Protein AF-A0A924HTX4-F1 (afdb_monomer_lite)

Radius of gyration: 17.82 Å; chains: 1; bounding box: 42×19×51 Å

Structure (mmCIF, N/CA/C/O backbone):
data_AF-A0A924HTX4-F1
#
_entry.id   AF-A0A924HTX4-F1
#
loop_
_atom_site.group_PDB
_atom_site.id
_atom_site.type_symbol
_atom_site.label_atom_id
_atom_site.label_alt_id
_atom_site.label_comp_id
_atom_site.label_asym_id
_atom_site.label_entity_id
_atom_site.label_seq_id
_atom_site.pdbx_PDB_ins_code
_atom_site.Cartn_x
_atom_site.Cartn_y
_atom_site.Cartn_z
_atom_site.occupancy
_atom_site.B_iso_or_equiv
_atom_site.auth_seq_id
_atom_site.auth_comp_id
_atom_site.auth_asym_id
_atom_site.auth_atom_id
_atom_site.pdbx_PDB_model_num
ATOM 1 N N . MET A 1 1 ? 0.053 0.696 -3.181 1.00 53.72 1 MET A N 1
ATOM 2 C CA . MET A 1 1 ? -1.125 0.937 -4.060 1.00 53.72 1 MET A CA 1
ATOM 3 C C . MET A 1 1 ? -1.277 2.381 -4.562 1.00 53.72 1 MET A C 1
ATOM 5 O O . MET A 1 1 ? -2.147 2.633 -5.381 1.00 53.72 1 MET A O 1
ATOM 9 N N . ALA A 1 2 ? -0.378 3.309 -4.217 1.00 51.16 2 ALA A N 1
ATOM 10 C CA . ALA A 1 2 ? -0.295 4.620 -4.877 1.00 51.16 2 ALA A CA 1
ATOM 11 C C . ALA A 1 2 ? 0.304 4.566 -6.305 1.00 51.16 2 ALA A C 1
ATOM 13 O O . ALA A 1 2 ? 0.223 5.532 -7.058 1.00 51.16 2 ALA A O 1
ATOM 14 N N . GLY A 1 3 ? 0.875 3.422 -6.704 1.00 55.00 3 GLY A N 1
ATOM 15 C CA . GLY A 1 3 ? 1.474 3.216 -8.027 1.00 55.00 3 GLY A CA 1
ATOM 16 C C . GLY A 1 3 ? 0.482 3.214 -9.191 1.00 55.00 3 GLY A C 1
ATOM 17 O O . GLY A 1 3 ? 0.916 3.263 -10.331 1.00 55.00 3 GLY A O 1
ATOM 18 N N . VAL A 1 4 ? -0.830 3.192 -8.930 1.00 62.41 4 VAL A N 1
ATOM 19 C CA . VAL A 1 4 ? -1.852 3.145 -9.985 1.00 62.41 4 VAL A CA 1
ATOM 20 C C . VAL A 1 4 ? -1.873 4.437 -10.805 1.00 62.41 4 VAL A C 1
ATOM 22 O O . VAL A 1 4 ? -1.904 4.368 -12.025 1.00 62.41 4 VAL A O 1
ATOM 25 N N . VAL A 1 5 ? -1.758 5.606 -10.161 1.00 59.56 5 VAL A N 1
ATOM 26 C CA . VAL A 1 5 ? -1.664 6.906 -10.860 1.00 59.56 5 VAL A CA 1
ATOM 27 C C . VAL A 1 5 ? -0.390 6.976 -11.698 1.00 59.56 5 VAL A C 1
ATOM 29 O O . VAL A 1 5 ? -0.417 7.407 -12.844 1.00 59.56 5 VAL A O 1
ATOM 32 N N . VAL A 1 6 ? 0.719 6.479 -11.154 1.00 64.94 6 VAL A N 1
ATOM 33 C CA . VAL A 1 6 ? 2.001 6.399 -11.865 1.00 64.94 6 VAL A CA 1
ATOM 34 C C . VAL A 1 6 ? 1.895 5.446 -13.058 1.00 64.94 6 VAL A C 1
ATOM 36 O O . VAL A 1 6 ? 2.426 5.735 -14.123 1.00 64.94 6 VAL A O 1
ATOM 39 N N . LEU A 1 7 ? 1.128 4.362 -12.930 1.00 66.94 7 LEU A N 1
ATOM 40 C CA . LEU A 1 7 ? 0.859 3.433 -14.021 1.00 66.94 7 LEU A CA 1
ATOM 41 C C . LEU A 1 7 ? 0.218 4.140 -15.223 1.00 66.94 7 LEU A C 1
ATOM 43 O O . LEU A 1 7 ? 0.622 3.867 -16.342 1.00 66.94 7 LEU A O 1
ATOM 47 N N . PHE A 1 8 ? -0.709 5.088 -15.018 1.00 69.75 8 PHE A N 1
ATOM 48 C CA . PHE A 1 8 ? -1.331 5.841 -16.120 1.00 69.75 8 PHE A CA 1
ATOM 49 C C . PHE A 1 8 ? -0.325 6.699 -16.899 1.00 69.75 8 PHE A C 1
ATOM 51 O O . PHE A 1 8 ? -0.406 6.758 -18.125 1.00 69.75 8 PHE A O 1
ATOM 58 N N . PHE A 1 9 ? 0.632 7.332 -16.211 1.00 73.50 9 PHE A N 1
ATOM 59 C CA . PHE A 1 9 ? 1.657 8.171 -16.847 1.00 73.50 9 PHE A CA 1
ATOM 60 C C . PHE A 1 9 ? 2.742 7.355 -17.559 1.00 73.50 9 PHE A C 1
ATOM 62 O O . PHE A 1 9 ? 3.255 7.782 -18.590 1.00 73.50 9 PHE A O 1
ATOM 69 N N . PHE A 1 10 ? 3.091 6.181 -17.028 1.00 75.06 10 PHE A N 1
ATOM 70 C CA . PHE A 1 10 ? 4.169 5.341 -17.560 1.00 75.06 10 PHE A CA 1
ATOM 71 C C . PHE A 1 10 ? 3.671 4.163 -18.413 1.00 75.06 10 PHE A C 1
ATOM 73 O O . PHE A 1 10 ? 4.495 3.446 -18.980 1.00 75.06 10 PHE A O 1
ATOM 80 N N . LEU A 1 11 ? 2.352 3.989 -18.567 1.00 76.38 11 LEU A N 1
ATOM 81 C CA . LEU A 1 11 ? 1.741 2.926 -19.371 1.00 76.38 11 LEU A CA 1
ATOM 82 C C . LEU A 1 11 ? 2.282 2.860 -20.810 1.00 76.38 11 LEU A C 1
ATOM 84 O O . LEU A 1 11 ? 2.611 1.761 -21.254 1.00 76.38 11 LEU A O 1
ATOM 88 N N . PRO A 1 12 ? 2.428 3.990 -21.537 1.00 76.88 12 PRO A N 1
ATOM 89 C CA . PRO A 1 12 ? 2.963 3.960 -22.898 1.00 76.88 12 PRO A CA 1
ATOM 90 C C . PRO A 1 12 ? 4.400 3.426 -22.940 1.00 76.88 12 PRO A C 1
ATOM 92 O O . PRO A 1 12 ? 4.736 2.603 -23.787 1.00 76.88 12 PRO A O 1
ATOM 95 N N . ASN A 1 13 ? 5.225 3.833 -21.970 1.00 77.44 13 ASN A N 1
ATOM 96 C CA . ASN A 1 13 ? 6.612 3.382 -21.851 1.00 77.44 13 ASN A CA 1
ATOM 97 C C . ASN A 1 13 ? 6.693 1.897 -21.466 1.00 77.44 13 ASN A C 1
ATOM 99 O O . ASN A 1 13 ? 7.545 1.183 -21.981 1.00 77.44 13 ASN A O 1
ATOM 103 N N . MET A 1 14 ? 5.782 1.413 -20.614 1.00 75.81 14 MET A N 1
ATOM 104 C CA . MET A 1 14 ? 5.644 -0.013 -20.295 1.00 75.81 14 MET A CA 1
ATOM 105 C C . MET A 1 14 ? 5.276 -0.845 -21.524 1.00 75.81 14 MET A C 1
ATOM 107 O O . MET A 1 14 ? 5.906 -1.870 -21.766 1.00 75.81 14 MET A O 1
ATOM 111 N N . MET A 1 15 ? 4.289 -0.406 -22.306 1.00 76.31 15 MET A N 1
ATOM 112 C CA . MET A 1 15 ? 3.839 -1.117 -23.507 1.00 76.31 15 MET A CA 1
ATOM 113 C C . MET A 1 15 ? 4.945 -1.208 -24.558 1.00 76.31 15 MET A C 1
ATOM 115 O O . MET A 1 15 ? 5.180 -2.285 -25.102 1.00 76.31 15 MET A O 1
ATOM 119 N N . ALA A 1 16 ? 5.679 -0.114 -24.776 1.00 77.62 16 ALA A N 1
ATOM 120 C CA . ALA A 1 16 ? 6.837 -0.102 -25.665 1.00 77.62 16 ALA A CA 1
ATOM 121 C C . ALA A 1 16 ? 7.940 -1.067 -25.191 1.00 77.62 16 ALA A C 1
ATOM 123 O O . ALA A 1 16 ? 8.527 -1.786 -25.998 1.00 77.62 16 ALA A O 1
ATOM 124 N N . HIS A 1 17 ? 8.192 -1.140 -23.879 1.00 74.88 17 HIS A N 1
ATOM 125 C CA . HIS A 1 17 ? 9.166 -2.075 -23.309 1.00 74.88 17 HIS A CA 1
ATOM 126 C C . HIS A 1 17 ? 8.712 -3.541 -23.413 1.00 74.88 17 HIS A C 1
ATOM 128 O O . HIS A 1 17 ? 9.524 -4.414 -23.704 1.00 74.88 17 HIS A O 1
ATOM 134 N N . MET A 1 18 ? 7.418 -3.819 -23.226 1.00 74.06 18 MET A N 1
ATOM 135 C CA . MET A 1 18 ? 6.846 -5.162 -23.386 1.00 74.06 18 MET A CA 1
ATOM 136 C C . MET A 1 18 ? 6.882 -5.629 -24.848 1.00 74.06 18 MET A C 1
ATOM 138 O O . MET A 1 18 ? 7.227 -6.780 -25.108 1.00 74.06 18 MET A O 1
ATOM 142 N N . GLN A 1 19 ? 6.603 -4.734 -25.802 1.00 75.06 19 GLN A N 1
ATOM 143 C CA . GLN A 1 19 ? 6.768 -4.998 -27.237 1.00 75.06 19 GLN A CA 1
ATOM 144 C C . GLN A 1 19 ? 8.224 -5.294 -27.598 1.00 75.06 19 GLN A C 1
ATOM 146 O O . GLN A 1 19 ? 8.497 -6.264 -28.301 1.00 75.06 19 GLN A O 1
ATOM 151 N N . ALA A 1 20 ? 9.168 -4.509 -27.071 1.00 75.81 20 ALA A N 1
ATOM 152 C CA . ALA A 1 20 ? 10.597 -4.719 -27.300 1.00 75.81 20 ALA A CA 1
ATOM 153 C C . ALA A 1 20 ? 11.112 -6.058 -26.736 1.00 75.81 20 ALA A C 1
ATOM 155 O O . ALA A 1 20 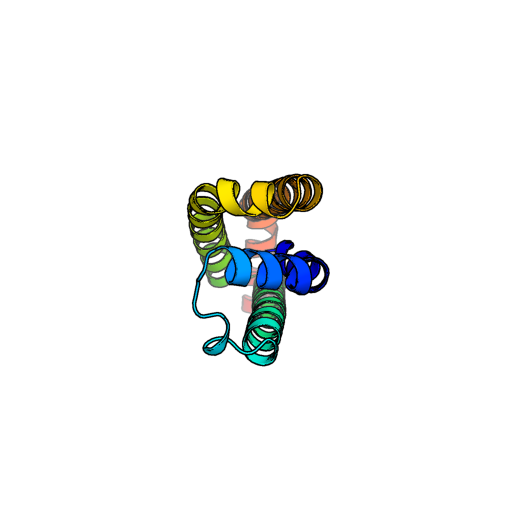? 12.075 -6.614 -27.256 1.00 75.81 20 ALA A O 1
ATOM 156 N N . GLN A 1 21 ? 10.461 -6.598 -25.702 1.00 73.62 21 GLN A N 1
ATOM 157 C CA . GLN A 1 21 ? 10.778 -7.903 -25.111 1.00 73.62 21 GLN A CA 1
ATOM 158 C C . GLN A 1 21 ? 10.087 -9.083 -25.818 1.00 73.62 21 GLN A C 1
ATOM 160 O O . GLN A 1 21 ? 10.204 -10.219 -25.362 1.00 73.62 21 GLN A O 1
ATOM 165 N N . GLY A 1 22 ? 9.368 -8.839 -26.921 1.00 68.81 22 GLY A N 1
ATOM 166 C CA . GLY A 1 22 ? 8.670 -9.882 -27.679 1.00 68.81 22 GLY A CA 1
ATOM 167 C C . GLY A 1 22 ? 7.490 -10.505 -26.927 1.00 68.81 22 GLY A C 1
ATOM 168 O O . GLY A 1 22 ? 7.018 -11.576 -27.303 1.00 68.81 22 GLY A O 1
ATOM 169 N N . LEU A 1 23 ? 7.012 -9.861 -25.856 1.00 69.50 23 LEU A N 1
ATOM 170 C CA . LEU A 1 23 ? 5.825 -10.306 -25.136 1.00 69.50 23 LEU A CA 1
ATOM 171 C C . LEU A 1 23 ? 4.577 -9.991 -25.977 1.00 69.50 23 LEU A C 1
ATOM 173 O O . LEU A 1 23 ? 4.508 -8.915 -26.583 1.00 69.50 23 LEU A O 1
ATOM 177 N N . PRO A 1 24 ? 3.570 -10.886 -26.003 1.00 62.66 24 PRO A N 1
ATOM 178 C CA . PRO A 1 24 ? 2.340 -10.675 -26.758 1.00 62.66 24 PRO A CA 1
ATOM 179 C C . PRO A 1 24 ? 1.529 -9.528 -26.142 1.00 62.66 24 PRO A C 1
ATOM 181 O O . PRO A 1 24 ? 0.661 -9.721 -25.294 1.00 62.66 24 PRO A O 1
ATOM 184 N N . THR A 1 25 ? 1.819 -8.304 -26.573 1.00 61.94 25 THR A N 1
ATOM 185 C CA . THR A 1 25 ? 1.083 -7.086 -26.191 1.00 61.94 25 THR A CA 1
ATOM 186 C C . THR A 1 25 ? -0.254 -6.958 -26.917 1.00 61.94 25 THR A C 1
ATOM 188 O O . THR A 1 25 ? -1.116 -6.196 -26.494 1.00 61.94 25 THR A O 1
ATOM 191 N N . GLU A 1 26 ? -0.466 -7.764 -27.958 1.00 56.69 26 GLU A N 1
ATOM 192 C CA . GLU A 1 26 ? -1.719 -7.855 -28.713 1.00 56.69 26 GLU A CA 1
ATOM 193 C C . GLU A 1 26 ? -2.872 -8.438 -27.874 1.00 56.69 26 GLU A C 1
ATOM 195 O O . GLU A 1 26 ? -4.034 -8.123 -28.119 1.00 56.69 26 GLU A O 1
ATOM 200 N N . ALA A 1 27 ? -2.566 -9.242 -26.845 1.00 55.81 27 ALA A N 1
ATOM 201 C CA . ALA A 1 27 ? -3.573 -9.891 -26.001 1.00 55.81 27 ALA A CA 1
ATOM 202 C C . ALA A 1 27 ? -4.112 -8.995 -24.869 1.00 55.81 27 ALA A C 1
ATOM 204 O O . ALA A 1 27 ? -5.199 -9.248 -24.348 1.00 55.81 27 ALA A O 1
ATOM 205 N N . ILE A 1 28 ? -3.381 -7.945 -24.481 1.00 64.75 28 ILE A N 1
ATOM 206 C CA . ILE A 1 28 ? -3.797 -7.013 -23.428 1.00 64.75 28 ILE A CA 1
ATOM 207 C C . ILE A 1 28 ? -3.969 -5.641 -24.068 1.00 64.75 28 ILE A C 1
ATOM 209 O O . ILE A 1 28 ? -3.040 -4.840 -24.139 1.00 64.75 28 ILE A O 1
ATOM 213 N N . SER A 1 29 ? -5.181 -5.365 -24.552 1.00 68.69 2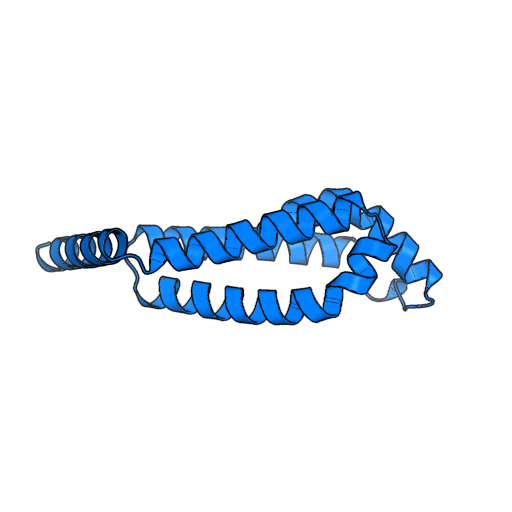9 SER A N 1
ATOM 214 C CA . SER A 1 29 ? -5.492 -4.048 -25.102 1.00 68.69 29 SER A CA 1
ATOM 215 C C . SER A 1 29 ? -5.250 -2.968 -24.041 1.00 68.69 29 SER A C 1
ATOM 217 O O . SER A 1 29 ? -5.514 -3.173 -22.852 1.00 68.69 29 SER A O 1
ATOM 219 N N . GLY A 1 30 ? -4.779 -1.787 -24.455 1.00 68.56 30 GLY A N 1
ATOM 220 C CA . GLY A 1 30 ? -4.568 -0.664 -23.531 1.00 68.56 30 GLY A CA 1
ATOM 221 C C . GLY A 1 30 ? -5.818 -0.349 -22.695 1.00 68.56 30 GLY A C 1
ATOM 222 O O . GLY A 1 30 ? -5.708 0.007 -21.525 1.00 68.56 30 GLY A O 1
ATOM 223 N N . GLY A 1 31 ? -7.015 -0.593 -23.246 1.00 75.31 31 GLY A N 1
ATOM 224 C CA . GLY A 1 31 ? -8.286 -0.492 -22.525 1.00 75.31 31 GLY A CA 1
ATOM 225 C C . GLY A 1 31 ? -8.408 -1.443 -21.328 1.00 75.31 31 GLY A C 1
ATOM 226 O O . GLY A 1 31 ? -8.897 -1.027 -20.280 1.00 75.31 31 GLY A O 1
ATOM 227 N N . VAL A 1 32 ? -7.914 -2.682 -21.426 1.00 78.75 32 VAL A N 1
ATOM 228 C CA . VAL A 1 32 ? -7.880 -3.630 -20.296 1.00 78.75 32 VAL A CA 1
ATOM 229 C C . VAL A 1 32 ? -6.922 -3.144 -19.211 1.00 78.75 32 VAL A C 1
ATOM 231 O O . VAL A 1 32 ? -7.266 -3.193 -18.032 1.00 78.75 32 VAL A O 1
ATOM 234 N N . MET A 1 33 ? -5.754 -2.613 -19.583 1.00 75.06 33 MET A N 1
ATOM 235 C CA . MET A 1 33 ? -4.797 -2.072 -18.610 1.00 75.06 33 MET A CA 1
ATOM 236 C C . MET A 1 33 ? -5.356 -0.853 -17.872 1.00 75.06 33 MET A C 1
ATOM 238 O O . MET A 1 33 ? -5.275 -0.781 -16.645 1.00 75.06 33 MET A O 1
ATOM 242 N N . TYR A 1 34 ? -5.971 0.083 -18.599 1.00 77.44 34 TYR A N 1
ATOM 243 C CA . TYR A 1 34 ? -6.628 1.242 -17.999 1.00 77.44 34 TYR A CA 1
ATOM 244 C C . TYR A 1 34 ? -7.835 0.842 -17.144 1.00 77.44 34 TYR A C 1
ATOM 246 O O . TYR A 1 34 ? -8.017 1.388 -16.056 1.00 77.44 34 TYR A O 1
ATOM 254 N N . GLY A 1 35 ? -8.619 -0.146 -17.584 1.00 80.06 35 GLY A N 1
ATOM 255 C CA . GLY A 1 35 ? -9.737 -0.701 -16.822 1.00 80.06 35 GLY A CA 1
ATOM 256 C C . GLY A 1 35 ? -9.288 -1.354 -15.514 1.00 80.06 35 GLY A C 1
ATOM 257 O O . GLY A 1 35 ? -9.860 -1.078 -14.461 1.00 80.06 35 GLY A O 1
ATOM 258 N N . ALA A 1 36 ? -8.218 -2.151 -15.550 1.00 79.50 36 ALA A N 1
ATOM 259 C CA . ALA A 1 36 ? -7.629 -2.764 -14.362 1.00 79.50 36 ALA A CA 1
ATOM 260 C C . ALA A 1 36 ? -7.068 -1.712 -13.392 1.00 79.50 36 ALA A C 1
ATOM 262 O O . ALA A 1 36 ? -7.263 -1.820 -12.180 1.00 79.50 36 ALA A O 1
ATOM 263 N N . ALA A 1 37 ? -6.427 -0.662 -13.914 1.00 80.06 37 ALA A N 1
ATOM 264 C CA . ALA A 1 37 ? -5.954 0.457 -13.108 1.00 80.06 37 ALA A CA 1
ATOM 265 C C . ALA A 1 37 ? -7.125 1.184 -12.417 1.00 80.06 37 ALA A C 1
ATOM 267 O O . ALA A 1 37 ? -7.106 1.359 -11.200 1.00 80.06 37 ALA A O 1
ATOM 268 N N . LEU A 1 38 ? -8.187 1.527 -13.153 1.00 83.94 38 LEU A N 1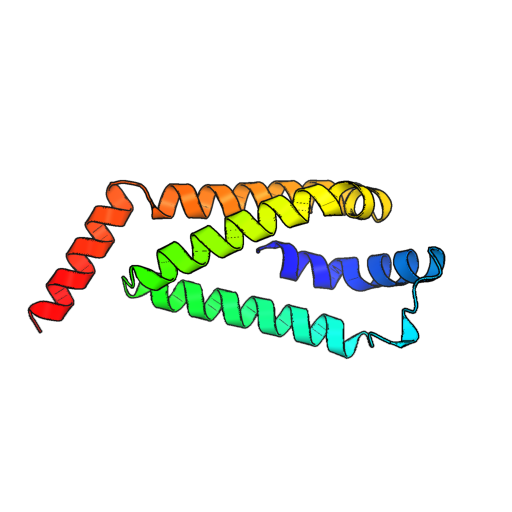
ATOM 269 C CA . LEU A 1 38 ? -9.407 2.138 -12.606 1.00 83.94 38 LEU A CA 1
ATOM 270 C C . LEU A 1 38 ? -10.069 1.269 -11.533 1.00 83.94 38 LEU A C 1
ATOM 272 O O . LEU A 1 38 ? -10.377 1.760 -10.446 1.00 83.94 38 LEU A O 1
ATOM 276 N N . ALA A 1 39 ? -10.235 -0.026 -11.805 1.00 85.12 39 ALA A N 1
ATOM 277 C CA . ALA A 1 39 ? -10.769 -0.979 -10.838 1.00 85.12 39 ALA A CA 1
ATOM 278 C C . ALA A 1 39 ? -9.912 -1.026 -9.562 1.00 85.12 39 ALA A C 1
ATOM 280 O O . ALA A 1 39 ? -10.454 -1.039 -8.457 1.00 85.12 39 ALA A O 1
ATOM 281 N N . GLY A 1 40 ? -8.584 -0.963 -9.700 1.00 82.69 40 GLY A N 1
ATOM 282 C CA . GLY A 1 40 ? -7.652 -0.868 -8.578 1.00 82.69 40 GLY A CA 1
ATOM 283 C C . GLY A 1 40 ? -7.862 0.385 -7.722 1.00 82.69 40 GLY A C 1
ATOM 284 O O . GLY A 1 40 ? -7.903 0.281 -6.496 1.00 82.69 40 GLY A O 1
ATOM 285 N N . VAL A 1 41 ? -8.053 1.559 -8.337 1.00 83.75 41 VAL A N 1
ATOM 286 C CA . VAL A 1 41 ? -8.352 2.806 -7.601 1.00 83.75 41 VAL A CA 1
ATOM 287 C C . VAL A 1 41 ? -9.678 2.697 -6.851 1.00 83.75 41 VAL A C 1
ATOM 289 O O . VAL A 1 41 ? -9.747 3.043 -5.671 1.00 83.75 41 VAL A O 1
ATOM 292 N N . LEU A 1 42 ? -10.725 2.192 -7.507 1.00 88.81 42 LEU A N 1
ATOM 293 C CA . LEU A 1 42 ? -12.042 2.024 -6.890 1.00 88.81 42 LEU A CA 1
ATOM 294 C C . LEU A 1 42 ? -11.987 1.053 -5.709 1.00 88.81 42 LEU A C 1
ATOM 296 O O . LEU A 1 42 ? -12.516 1.353 -4.640 1.00 88.81 42 LEU A O 1
ATOM 300 N N . PHE A 1 43 ? -11.293 -0.073 -5.870 1.00 87.62 43 PHE A N 1
ATOM 301 C CA . PHE A 1 43 ? -11.093 -1.052 -4.806 1.00 87.62 43 PHE A CA 1
ATOM 302 C C . PHE A 1 43 ? -10.400 -0.437 -3.581 1.00 87.62 43 PHE A C 1
ATOM 304 O O . PHE A 1 43 ? -10.855 -0.622 -2.450 1.00 87.62 43 PHE A O 1
ATOM 311 N N . VAL A 1 44 ? -9.346 0.356 -3.801 1.00 85.06 44 VAL A N 1
ATOM 312 C CA . VAL A 1 44 ? -8.664 1.106 -2.735 1.00 85.06 44 VAL A CA 1
ATOM 313 C C . VAL A 1 44 ? -9.621 2.081 -2.055 1.00 85.06 44 VAL A C 1
ATOM 315 O O . VAL A 1 44 ? -9.699 2.093 -0.828 1.00 85.06 44 VAL A O 1
ATOM 318 N N . GLY A 1 45 ? -10.388 2.856 -2.827 1.00 87.38 45 GLY A N 1
ATOM 319 C CA . GLY A 1 45 ? -11.370 3.799 -2.292 1.00 87.38 45 GLY A CA 1
ATOM 320 C C . GLY A 1 45 ? -12.412 3.119 -1.399 1.00 87.38 45 GLY A C 1
ATOM 321 O O . GLY A 1 45 ? -12.699 3.599 -0.301 1.00 87.38 45 GLY A O 1
ATOM 322 N N . ILE A 1 46 ? -12.912 1.955 -1.820 1.00 90.44 46 ILE A N 1
ATOM 323 C CA . ILE A 1 46 ? -13.860 1.141 -1.049 1.00 90.44 46 ILE A CA 1
ATOM 324 C C . ILE A 1 46 ? -13.222 0.647 0.256 1.00 90.44 46 ILE A C 1
ATOM 326 O O . ILE A 1 46 ? -13.835 0.759 1.321 1.00 90.44 46 ILE A O 1
ATOM 330 N N . LEU A 1 47 ? -11.986 0.139 0.218 1.00 87.94 47 LEU A N 1
ATOM 331 C CA . LEU A 1 47 ? -11.286 -0.289 1.433 1.00 87.94 47 LEU A CA 1
ATOM 332 C C . LEU A 1 47 ? -11.055 0.877 2.396 1.00 87.94 47 LEU A C 1
ATOM 334 O O . LEU A 1 47 ? -11.355 0.744 3.583 1.00 87.94 47 LEU A O 1
ATOM 338 N N . CYS A 1 48 ? -10.596 2.028 1.904 1.00 87.56 48 CYS A N 1
ATOM 339 C CA . CYS A 1 48 ? -10.423 3.231 2.715 1.00 87.56 48 CYS A CA 1
ATOM 340 C C . CYS A 1 48 ? -11.740 3.667 3.369 1.00 87.56 48 CYS A C 1
ATOM 342 O O . CYS A 1 48 ? -11.753 3.988 4.557 1.00 87.56 48 CYS A O 1
ATOM 344 N N . PHE A 1 49 ? -12.859 3.601 2.644 1.00 90.12 49 PHE A N 1
ATOM 345 C CA . PHE A 1 49 ? -14.184 3.887 3.190 1.00 90.12 49 PHE A CA 1
ATOM 346 C C . PHE A 1 49 ? -14.564 2.937 4.339 1.00 90.12 49 PHE A C 1
ATOM 348 O O . PHE A 1 49 ? -15.031 3.381 5.391 1.00 90.12 49 PHE A O 1
ATOM 355 N N . PHE A 1 50 ? -14.327 1.629 4.195 1.00 88.69 50 PHE A N 1
ATOM 356 C CA . PHE A 1 50 ? -14.608 0.664 5.266 1.00 88.69 50 PHE A CA 1
ATOM 357 C C . PHE A 1 50 ? -13.672 0.806 6.471 1.00 88.69 50 PHE A C 1
ATOM 359 O O . PHE A 1 50 ? -14.118 0.656 7.613 1.00 88.69 50 PHE A O 1
ATOM 366 N N . ILE A 1 51 ? -12.399 1.127 6.236 1.00 87.62 51 ILE A N 1
ATOM 367 C CA . ILE A 1 51 ? -11.419 1.436 7.284 1.00 87.62 51 ILE A CA 1
ATOM 368 C C . ILE A 1 51 ? -11.869 2.680 8.062 1.00 87.62 51 ILE A C 1
ATOM 370 O O . ILE A 1 51 ? -11.934 2.636 9.289 1.00 87.62 51 ILE A O 1
ATOM 374 N N . ALA A 1 52 ? -12.291 3.741 7.368 1.00 85.50 52 ALA A N 1
ATOM 375 C CA . ALA A 1 52 ? -12.827 4.963 7.974 1.00 85.50 52 ALA A CA 1
ATOM 376 C C . ALA A 1 52 ? -14.139 4.739 8.752 1.00 85.50 52 ALA A C 1
ATOM 378 O O . ALA A 1 52 ? -14.477 5.512 9.643 1.00 85.50 52 ALA A O 1
ATOM 379 N N . ARG A 1 53 ? -14.870 3.652 8.478 1.00 83.94 53 ARG A N 1
ATOM 380 C CA . ARG A 1 53 ? -16.038 3.224 9.268 1.00 83.94 53 ARG A CA 1
ATOM 381 C C . ARG A 1 53 ? -15.700 2.323 10.457 1.00 83.94 53 ARG A C 1
ATOM 383 O O . ARG A 1 53 ? -16.618 1.808 11.105 1.00 83.94 53 ARG A O 1
ATOM 390 N N . GLY A 1 54 ? -14.424 2.109 10.751 1.00 79.81 54 GLY A N 1
ATOM 391 C CA . GLY A 1 54 ? -13.999 1.319 11.897 1.00 79.81 54 GLY A CA 1
ATOM 392 C C . GLY A 1 54 ? -14.074 -0.200 11.681 1.00 79.81 54 GLY A C 1
ATOM 393 O O . GLY A 1 54 ? -14.153 -0.948 12.654 1.00 79.81 54 GLY A O 1
ATOM 394 N N . ASN A 1 55 ? -14.106 -0.690 10.434 1.00 85.25 55 ASN A N 1
ATOM 395 C CA . ASN A 1 55 ? -14.180 -2.129 10.171 1.00 85.25 55 ASN A CA 1
ATOM 396 C C . ASN A 1 55 ? -12.805 -2.808 10.340 1.00 85.25 55 ASN A C 1
ATOM 398 O O . ASN A 1 55 ? -11.898 -2.614 9.530 1.00 85.25 55 ASN A O 1
ATOM 402 N N . ASN A 1 56 ? -12.679 -3.672 11.353 1.00 82.81 56 ASN A N 1
ATOM 403 C CA . ASN A 1 56 ? -11.453 -4.433 11.619 1.00 82.81 56 ASN A CA 1
ATOM 404 C C . ASN A 1 56 ? -11.067 -5.394 10.484 1.00 82.81 56 ASN A C 1
ATOM 406 O O . ASN A 1 56 ? -9.877 -5.631 10.282 1.00 82.81 56 ASN A O 1
ATOM 410 N N . VAL A 1 57 ? -12.038 -5.936 9.740 1.00 86.81 57 VAL A N 1
ATOM 411 C CA . VAL A 1 57 ? -11.762 -6.842 8.613 1.00 86.81 57 VAL A CA 1
ATOM 412 C C . VAL A 1 57 ? -11.049 -6.084 7.498 1.00 86.81 57 VAL A C 1
ATOM 414 O O . VAL A 1 57 ? -10.027 -6.545 7.001 1.00 86.81 57 VAL A O 1
ATOM 417 N N . ALA A 1 58 ? -11.516 -4.877 7.166 1.00 87.62 58 ALA A N 1
ATOM 418 C CA . ALA A 1 58 ? -10.918 -4.055 6.115 1.00 87.62 58 ALA A CA 1
ATOM 419 C C . ALA A 1 58 ? -9.453 -3.687 6.415 1.00 87.62 58 ALA A C 1
ATOM 421 O O . ALA A 1 58 ? -8.624 -3.663 5.509 1.00 87.62 58 ALA A O 1
ATOM 422 N N . ARG A 1 59 ? -9.111 -3.483 7.695 1.00 86.88 59 ARG A N 1
ATOM 423 C CA . ARG A 1 59 ? -7.729 -3.247 8.138 1.00 86.88 59 ARG A CA 1
ATOM 424 C C . ARG A 1 59 ? -6.811 -4.442 7.859 1.00 86.88 59 ARG A C 1
ATOM 426 O O . ARG A 1 59 ? -5.695 -4.259 7.381 1.00 86.88 59 ARG A O 1
ATOM 433 N N . TRP A 1 60 ? -7.275 -5.657 8.146 1.00 90.06 60 TRP A N 1
ATOM 434 C CA . TRP A 1 60 ? -6.513 -6.878 7.869 1.00 90.06 60 TRP A CA 1
ATOM 435 C C . TRP A 1 60 ? -6.413 -7.170 6.376 1.00 90.06 60 TRP A C 1
ATOM 437 O O . TRP A 1 60 ? -5.333 -7.509 5.901 1.00 90.06 60 TRP A O 1
ATOM 447 N N . VAL A 1 61 ? -7.499 -6.963 5.628 1.00 89.81 61 VAL A N 1
ATOM 448 C CA . VAL A 1 61 ? -7.492 -7.072 4.165 1.00 89.81 61 VAL A CA 1
ATOM 449 C C . VAL A 1 61 ? -6.432 -6.136 3.575 1.00 89.81 61 VAL A C 1
ATOM 451 O O . VAL A 1 61 ? -5.583 -6.582 2.809 1.00 89.81 61 VAL A 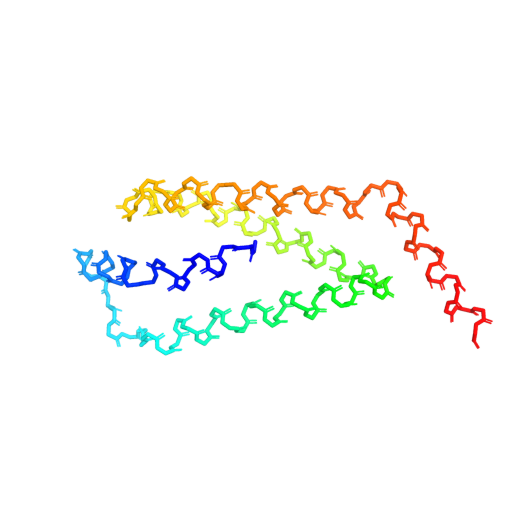O 1
ATOM 454 N N . TRP A 1 62 ? -6.393 -4.872 4.006 1.00 88.75 62 TRP A N 1
ATOM 455 C CA . TRP A 1 62 ? -5.366 -3.913 3.585 1.00 88.75 62 TRP A CA 1
ATOM 456 C C . TRP A 1 62 ? -3.935 -4.380 3.893 1.00 88.75 62 TRP A C 1
ATOM 458 O O . TRP A 1 62 ? -3.042 -4.250 3.052 1.00 88.75 62 TRP A O 1
ATOM 468 N N . ALA A 1 63 ? -3.711 -4.967 5.073 1.00 89.19 63 ALA A N 1
ATOM 469 C CA . ALA A 1 63 ? -2.406 -5.496 5.463 1.00 89.19 63 ALA A CA 1
ATOM 470 C C . ALA A 1 63 ? -1.958 -6.661 4.565 1.00 89.19 63 ALA A C 1
ATOM 472 O O . ALA A 1 63 ? -0.828 -6.657 4.080 1.00 89.19 63 ALA A O 1
ATOM 473 N N . VAL A 1 64 ? -2.851 -7.619 4.292 1.00 90.44 64 VAL A N 1
ATOM 474 C CA . VAL A 1 64 ? -2.563 -8.779 3.431 1.00 90.44 64 VAL A CA 1
ATOM 475 C C . VAL A 1 64 ? -2.250 -8.333 2.004 1.00 90.44 64 VAL A C 1
ATOM 477 O O . VAL A 1 64 ? -1.238 -8.750 1.442 1.00 90.44 64 VAL A O 1
ATOM 480 N N . PHE A 1 65 ? -3.055 -7.433 1.434 1.00 88.38 65 PHE A N 1
ATOM 481 C CA . PHE A 1 65 ? -2.789 -6.887 0.100 1.00 88.38 65 PHE A CA 1
ATOM 482 C C . PHE A 1 65 ? -1.477 -6.105 0.040 1.00 88.38 65 PHE A C 1
ATOM 484 O O . PHE A 1 65 ? -0.761 -6.188 -0.956 1.00 88.38 65 PHE A O 1
ATOM 491 N N . THR A 1 66 ? -1.129 -5.376 1.100 1.00 86.88 66 THR A N 1
ATOM 492 C CA . THR A 1 66 ? 0.159 -4.675 1.168 1.00 86.88 66 THR A CA 1
ATOM 493 C C . THR A 1 66 ? 1.330 -5.654 1.228 1.00 86.88 66 THR A C 1
ATOM 495 O O . THR A 1 66 ? 2.320 -5.440 0.530 1.00 86.88 66 THR A O 1
ATOM 498 N N . ALA A 1 67 ? 1.219 -6.738 2.000 1.00 87.31 67 ALA A N 1
ATOM 499 C CA . ALA A 1 67 ? 2.249 -7.773 2.083 1.00 87.31 67 ALA A CA 1
ATOM 500 C C . ALA A 1 67 ? 2.440 -8.491 0.738 1.00 87.31 67 ALA A C 1
ATOM 502 O O . ALA A 1 67 ? 3.565 -8.602 0.251 1.00 87.31 67 ALA A O 1
ATOM 503 N N . TYR A 1 68 ? 1.343 -8.897 0.094 1.00 87.38 68 TYR A N 1
ATOM 504 C CA . TYR A 1 68 ? 1.379 -9.471 -1.252 1.0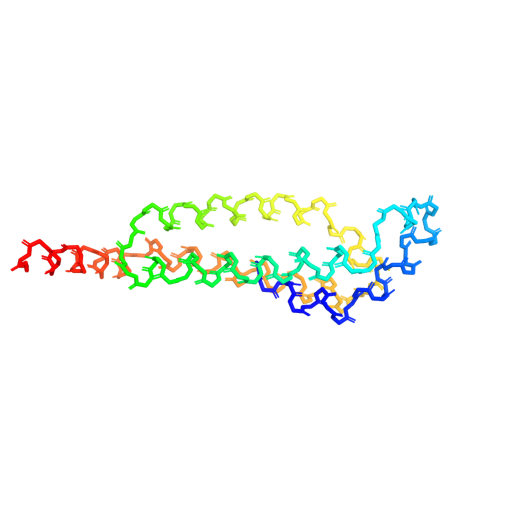0 87.38 68 TYR A CA 1
ATOM 505 C C . TYR A 1 68 ? 1.994 -8.497 -2.266 1.00 87.38 68 TYR A C 1
ATOM 507 O O . TYR A 1 68 ? 2.893 -8.860 -3.022 1.00 87.38 68 TYR A O 1
ATOM 515 N N . GLY A 1 69 ? 1.560 -7.234 -2.239 1.00 83.69 69 GLY A N 1
ATOM 516 C CA . GLY A 1 69 ? 2.080 -6.188 -3.114 1.00 83.69 69 GLY A CA 1
ATOM 517 C C . GLY A 1 69 ? 3.573 -5.934 -2.914 1.00 83.69 69 GLY A C 1
ATOM 518 O O . GLY A 1 69 ? 4.280 -5.703 -3.886 1.00 83.69 69 GLY A O 1
ATOM 519 N N . PHE A 1 70 ? 4.074 -6.037 -1.682 1.00 84.00 70 PHE A N 1
ATOM 520 C CA . PHE A 1 70 ? 5.500 -5.919 -1.389 1.00 84.00 70 PHE A CA 1
ATOM 521 C C . PHE A 1 70 ? 6.314 -7.067 -1.998 1.00 84.00 70 PHE A C 1
ATOM 523 O O . PHE A 1 70 ? 7.305 -6.813 -2.677 1.00 84.00 70 PHE A O 1
ATOM 530 N N . ILE A 1 71 ? 5.868 -8.316 -1.823 1.00 85.31 71 ILE A N 1
ATOM 531 C CA . ILE A 1 71 ? 6.520 -9.493 -2.422 1.00 85.31 71 ILE A CA 1
ATOM 532 C C . ILE A 1 71 ? 6.525 -9.374 -3.952 1.00 85.31 71 ILE A C 1
ATOM 534 O O . ILE A 1 71 ? 7.558 -9.562 -4.593 1.00 85.31 71 ILE A O 1
ATOM 538 N N . SER A 1 72 ? 5.389 -8.988 -4.537 1.00 82.50 72 SER A N 1
ATOM 539 C CA . SER A 1 72 ? 5.277 -8.760 -5.978 1.00 82.50 72 SER A CA 1
ATOM 540 C C . SER A 1 72 ? 6.180 -7.621 -6.461 1.00 82.50 72 SER A C 1
ATOM 542 O O . SER A 1 72 ? 6.766 -7.730 -7.536 1.00 82.50 72 SER A O 1
ATOM 544 N N . ALA A 1 73 ? 6.317 -6.541 -5.685 1.00 78.44 73 ALA A N 1
ATOM 545 C CA . ALA A 1 73 ? 7.179 -5.415 -6.029 1.00 78.44 73 ALA A CA 1
ATOM 546 C C . ALA A 1 73 ? 8.657 -5.823 -6.066 1.00 78.44 73 ALA A C 1
ATOM 548 O O . ALA A 1 73 ? 9.381 -5.362 -6.944 1.00 78.44 73 ALA A O 1
ATOM 549 N N . ILE A 1 74 ? 9.091 -6.730 -5.183 1.00 81.12 74 ILE A N 1
ATOM 550 C CA . ILE A 1 74 ? 10.461 -7.263 -5.198 1.00 81.12 74 ILE A CA 1
ATOM 551 C C . ILE A 1 74 ? 10.759 -7.979 -6.517 1.00 81.12 74 ILE A C 1
ATOM 553 O O . ILE A 1 74 ? 11.773 -7.687 -7.147 1.00 81.12 74 ILE A O 1
ATOM 557 N N . GLY A 1 75 ? 9.854 -8.846 -6.978 1.00 77.94 75 GLY A N 1
ATOM 558 C CA . GLY A 1 75 ? 10.006 -9.524 -8.271 1.00 77.94 75 GLY A CA 1
ATOM 559 C C . GLY A 1 75 ? 9.944 -8.578 -9.479 1.00 77.94 75 GLY A C 1
ATOM 560 O O . GLY A 1 75 ? 10.534 -8.863 -10.517 1.00 77.94 75 GLY A O 1
ATOM 561 N N . GLY A 1 76 ? 9.259 -7.438 -9.346 1.00 73.06 76 GLY A N 1
ATOM 562 C CA . GLY A 1 76 ? 9.074 -6.455 -10.418 1.00 73.06 76 GLY A CA 1
ATOM 563 C C . GLY A 1 76 ? 10.138 -5.355 -10.505 1.00 73.06 76 GLY A C 1
ATOM 564 O O . GLY A 1 76 ? 10.150 -4.624 -11.495 1.00 73.06 76 GLY A O 1
ATOM 565 N N . MET A 1 77 ? 11.032 -5.219 -9.516 1.00 74.12 77 MET A N 1
ATOM 566 C CA . MET A 1 77 ? 11.991 -4.102 -9.457 1.00 74.12 77 MET A CA 1
ATOM 567 C C . MET A 1 77 ? 12.928 -4.043 -10.675 1.00 74.12 77 MET A C 1
ATOM 569 O O . MET A 1 77 ? 13.199 -2.960 -11.184 1.00 74.12 77 MET A O 1
ATOM 573 N N . GLY A 1 78 ? 13.375 -5.185 -11.207 1.00 72.88 78 GLY A N 1
ATOM 574 C CA . GLY A 1 78 ? 14.227 -5.200 -12.406 1.00 72.88 78 GLY A CA 1
ATOM 575 C C . GLY A 1 78 ? 13.543 -4.589 -13.637 1.00 72.88 78 GLY A C 1
ATOM 576 O O . GLY A 1 78 ? 14.158 -3.824 -14.377 1.00 72.88 78 GLY A O 1
ATOM 577 N N . MET A 1 79 ? 12.246 -4.854 -13.818 1.00 73.19 79 MET A N 1
ATOM 578 C CA . MET A 1 79 ? 11.470 -4.276 -14.918 1.00 73.19 79 MET A CA 1
ATOM 579 C C . MET A 1 79 ? 11.236 -2.776 -14.734 1.00 73.19 79 MET A C 1
ATOM 581 O O . MET A 1 79 ? 11.350 -2.021 -15.697 1.00 73.19 79 MET A O 1
ATOM 585 N N . THR A 1 80 ? 10.925 -2.316 -13.518 1.00 75.88 80 THR A N 1
ATOM 586 C CA . THR A 1 80 ? 10.607 -0.897 -13.289 1.00 75.88 80 THR A CA 1
ATOM 587 C C . THR A 1 80 ? 11.804 0.016 -13.538 1.00 75.88 80 THR A C 1
ATOM 589 O O . THR A 1 80 ? 11.639 1.061 -14.168 1.00 75.88 80 THR A O 1
ATOM 592 N N . PHE A 1 81 ? 13.008 -0.393 -13.127 1.00 80.69 81 PHE A N 1
ATOM 593 C CA . PHE A 1 81 ? 14.241 0.337 -13.437 1.00 80.69 81 PHE A CA 1
ATOM 594 C C . PHE A 1 81 ? 14.652 0.229 -14.911 1.00 80.69 81 PHE A C 1
ATOM 596 O O . PHE A 1 81 ? 15.231 1.181 -15.430 1.00 80.69 81 PHE A O 1
ATOM 603 N N . GLY A 1 82 ? 14.320 -0.877 -15.590 1.00 76.00 82 GLY A N 1
ATOM 604 C CA . GLY A 1 82 ? 14.533 -1.041 -17.033 1.00 76.00 82 GLY A CA 1
ATOM 605 C C . GLY A 1 82 ? 13.679 -0.097 -17.886 1.00 76.00 82 GLY A C 1
ATOM 606 O O . GLY A 1 82 ? 14.164 0.445 -18.874 1.00 76.00 82 GLY A O 1
ATOM 607 N N . ILE A 1 83 ? 12.437 0.173 -17.465 1.00 76.38 83 ILE A N 1
ATOM 608 C CA . ILE A 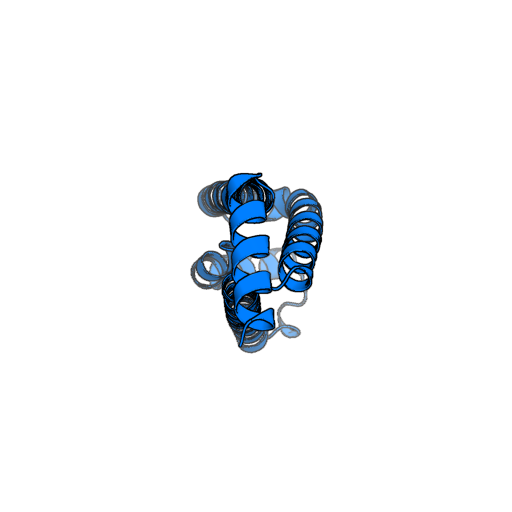1 83 ? 11.545 1.133 -18.137 1.00 76.38 83 ILE A CA 1
ATOM 609 C C . ILE A 1 83 ? 12.042 2.570 -17.944 1.00 76.38 83 ILE A C 1
ATOM 611 O O . ILE A 1 83 ? 12.142 3.335 -18.901 1.00 76.38 83 ILE A O 1
ATOM 615 N N . SER A 1 84 ? 12.294 2.972 -16.694 1.00 82.06 84 SER A N 1
ATOM 616 C CA . SER A 1 84 ? 12.823 4.297 -16.368 1.00 82.06 84 SER A CA 1
ATOM 617 C C . SER A 1 84 ? 13.342 4.341 -14.926 1.00 82.06 84 SER A C 1
ATOM 619 O O . SER A 1 84 ? 12.621 3.935 -14.009 1.00 82.06 84 SER A O 1
ATOM 621 N N . PRO A 1 85 ? 14.519 4.942 -14.667 1.00 83.06 85 PRO A N 1
ATOM 622 C CA . PRO A 1 85 ? 15.009 5.149 -13.304 1.00 83.06 85 PRO A CA 1
ATOM 623 C C . PRO A 1 85 ? 14.028 5.938 -12.427 1.00 83.06 85 PRO A C 1
ATOM 625 O O . PRO A 1 85 ? 13.841 5.614 -11.255 1.00 83.06 85 PRO A O 1
ATOM 628 N N . LEU A 1 86 ? 13.348 6.937 -13.003 1.00 83.62 86 LEU A N 1
ATOM 629 C CA . LEU A 1 86 ? 12.350 7.739 -12.295 1.00 83.62 86 LEU A CA 1
ATOM 630 C C . LEU A 1 86 ? 11.141 6.890 -11.879 1.00 83.62 86 LEU A C 1
ATOM 632 O O . LEU A 1 86 ? 10.655 7.014 -10.755 1.00 83.62 86 LEU A O 1
ATOM 636 N N . PHE A 1 87 ? 10.686 5.997 -12.760 1.00 81.25 87 PHE A N 1
ATOM 637 C CA . PHE A 1 87 ? 9.586 5.079 -12.468 1.00 81.25 87 PHE A CA 1
ATOM 638 C C . PHE A 1 87 ? 9.943 4.115 -11.329 1.00 81.25 87 PHE A C 1
ATOM 640 O O . PHE A 1 87 ? 9.139 3.918 -10.418 1.00 81.25 87 PHE A O 1
ATOM 647 N N . GLY A 1 88 ? 11.172 3.587 -11.327 1.00 82.81 88 GLY A N 1
ATOM 648 C CA . GLY A 1 88 ? 11.699 2.761 -10.239 1.00 82.81 88 GLY A CA 1
ATOM 649 C C . GLY A 1 88 ? 11.715 3.490 -8.890 1.00 82.81 88 GLY A C 1
ATOM 650 O O . GLY A 1 88 ? 11.158 2.988 -7.912 1.00 82.81 88 GLY A O 1
ATOM 651 N N . VAL A 1 89 ? 12.276 4.704 -8.837 1.00 86.44 89 VAL A N 1
ATOM 652 C CA . VAL A 1 89 ? 12.360 5.508 -7.600 1.00 86.44 89 VAL A CA 1
ATOM 653 C C . VAL A 1 89 ? 10.974 5.858 -7.057 1.00 86.44 89 VAL A C 1
ATOM 655 O O . VAL A 1 89 ? 10.713 5.673 -5.866 1.00 86.44 89 VAL A O 1
ATOM 658 N N . ILE A 1 90 ? 10.062 6.319 -7.919 1.00 85.62 90 ILE A N 1
ATOM 659 C CA . ILE A 1 90 ? 8.682 6.622 -7.518 1.00 85.62 90 ILE A CA 1
ATOM 660 C C . ILE A 1 90 ? 7.989 5.349 -7.012 1.00 85.62 90 ILE A C 1
ATOM 662 O O . ILE A 1 90 ? 7.327 5.382 -5.975 1.00 85.62 90 ILE A O 1
ATOM 666 N N . GLY A 1 91 ? 8.167 4.215 -7.695 1.00 83.44 91 GLY A N 1
ATOM 667 C CA . GLY A 1 91 ? 7.617 2.927 -7.274 1.00 83.44 91 GLY A CA 1
ATOM 668 C C . GLY A 1 91 ? 8.053 2.534 -5.860 1.00 83.44 91 GLY A C 1
ATOM 669 O O . GLY A 1 91 ? 7.209 2.179 -5.035 1.00 83.44 91 GLY A O 1
ATOM 670 N N . ILE A 1 92 ? 9.344 2.680 -5.547 1.00 85.81 92 ILE A N 1
ATOM 671 C CA . ILE A 1 92 ? 9.889 2.422 -4.205 1.00 85.81 92 ILE A CA 1
ATOM 672 C C . ILE A 1 92 ? 9.273 3.371 -3.175 1.00 85.81 92 ILE A C 1
ATOM 674 O O . ILE A 1 92 ? 8.779 2.914 -2.143 1.00 85.81 92 ILE A O 1
ATOM 678 N N . ALA A 1 93 ? 9.253 4.678 -3.448 1.00 88.12 93 ALA A N 1
ATOM 679 C CA . ALA A 1 93 ? 8.703 5.669 -2.523 1.00 88.12 93 ALA A CA 1
ATOM 680 C C . ALA A 1 93 ? 7.230 5.374 -2.188 1.00 88.12 93 ALA A C 1
ATOM 682 O O . ALA A 1 93 ? 6.817 5.401 -1.027 1.00 88.12 93 ALA A O 1
ATOM 683 N N . LEU A 1 94 ? 6.439 5.010 -3.196 1.00 85.38 94 LEU A N 1
ATOM 684 C CA . LEU A 1 94 ? 5.034 4.654 -3.024 1.00 85.38 94 LEU A CA 1
ATOM 685 C C . LEU A 1 94 ? 4.842 3.329 -2.283 1.00 85.38 94 LEU A C 1
ATOM 687 O O . LEU A 1 94 ? 3.860 3.172 -1.547 1.00 85.38 94 LEU A O 1
ATOM 691 N N . GLN A 1 95 ? 5.760 2.379 -2.446 1.00 85.56 95 GLN A N 1
ATOM 692 C CA . GLN A 1 95 ? 5.752 1.141 -1.678 1.00 85.56 95 GLN A CA 1
ATOM 693 C C . GLN A 1 95 ? 6.044 1.413 -0.197 1.00 85.56 95 GLN A C 1
ATOM 695 O O . GLN A 1 95 ? 5.315 0.913 0.660 1.00 85.56 95 GLN A O 1
ATOM 700 N N . LEU A 1 96 ? 7.025 2.269 0.109 1.00 88.56 96 LEU A N 1
ATOM 701 C CA . LEU A 1 96 ? 7.337 2.692 1.479 1.00 88.56 96 LEU A CA 1
ATOM 702 C C . LEU A 1 96 ? 6.156 3.412 2.137 1.00 88.56 96 LEU A C 1
ATOM 704 O O . LEU A 1 96 ? 5.792 3.080 3.262 1.00 88.56 96 LEU A O 1
ATOM 708 N N . LEU A 1 97 ? 5.494 4.324 1.419 1.00 88.94 97 LEU A N 1
ATOM 709 C CA . LEU A 1 97 ? 4.269 4.976 1.898 1.00 88.94 97 LEU A CA 1
ATOM 710 C C . LEU A 1 97 ? 3.146 3.968 2.169 1.00 88.94 97 LEU A C 1
ATOM 712 O O . LEU A 1 97 ? 2.432 4.079 3.165 1.00 88.94 97 LEU A O 1
ATOM 716 N N . THR A 1 98 ? 2.997 2.957 1.308 1.00 86.12 98 THR A N 1
ATOM 717 C CA . THR A 1 98 ? 1.989 1.908 1.512 1.00 86.12 98 THR A CA 1
ATOM 718 C C . THR A 1 98 ? 2.305 1.104 2.780 1.00 86.12 98 THR A C 1
ATOM 720 O O . THR A 1 98 ? 1.412 0.883 3.592 1.00 86.12 98 THR A O 1
ATOM 723 N N . ILE A 1 99 ? 3.567 0.743 3.019 1.00 88.12 99 ILE A N 1
ATOM 724 C CA . ILE A 1 99 ? 3.989 0.057 4.252 1.00 88.12 99 ILE A CA 1
ATOM 725 C C . ILE A 1 99 ? 3.747 0.942 5.480 1.00 88.12 99 ILE A C 1
ATOM 727 O O . ILE A 1 99 ? 3.153 0.483 6.456 1.00 88.12 99 ILE A O 1
ATOM 731 N N . ALA A 1 100 ? 4.125 2.220 5.414 1.00 89.62 100 ALA A N 1
ATOM 732 C CA . ALA A 1 100 ? 3.888 3.182 6.486 1.00 89.62 100 ALA A CA 1
ATOM 733 C C . ALA A 1 100 ? 2.394 3.285 6.833 1.00 89.62 100 ALA A C 1
ATOM 735 O O . ALA A 1 100 ? 2.040 3.297 8.010 1.00 89.62 100 ALA A O 1
ATOM 736 N N . SER A 1 101 ? 1.506 3.264 5.832 1.00 87.50 101 SER A N 1
ATOM 737 C CA . SER A 1 101 ? 0.055 3.269 6.063 1.00 87.50 101 SER A CA 1
ATOM 738 C C . SER A 1 101 ? -0.418 2.069 6.888 1.00 87.50 101 SER A C 1
ATOM 740 O O . SER A 1 101 ? -1.261 2.226 7.770 1.00 87.50 101 SER A O 1
ATOM 742 N N . VAL A 1 102 ? 0.154 0.879 6.660 1.00 89.81 102 VAL A N 1
ATOM 743 C CA . VAL A 1 102 ? -0.168 -0.317 7.448 1.00 89.81 102 VAL A CA 1
ATOM 744 C C . VAL A 1 102 ? 0.338 -0.141 8.872 1.00 89.81 102 VAL A C 1
ATOM 746 O O . VAL A 1 102 ? -0.428 -0.331 9.807 1.00 89.81 102 VAL A O 1
ATOM 749 N N . VAL A 1 103 ? 1.590 0.279 9.062 1.00 90.19 103 VAL A N 1
ATOM 750 C CA . VAL A 1 103 ? 2.153 0.490 10.407 1.00 90.19 103 VAL A CA 1
ATOM 751 C C . VAL A 1 103 ? 1.282 1.455 11.215 1.00 90.19 103 VAL A C 1
ATOM 753 O O . VAL A 1 103 ? 0.888 1.137 12.338 1.00 90.19 103 VAL A O 1
ATOM 756 N N . LEU A 1 104 ? 0.896 2.583 10.615 1.00 89.25 104 LEU A N 1
ATOM 757 C CA . LEU A 1 104 ? 0.008 3.561 11.241 1.00 89.25 104 LEU A CA 1
ATOM 758 C C . LEU A 1 104 ? -1.364 2.961 11.578 1.00 89.25 104 LEU A C 1
ATOM 760 O O . LEU A 1 104 ? -1.866 3.176 12.675 1.00 89.25 104 LEU A O 1
ATOM 764 N N . LEU A 1 105 ? -1.958 2.148 10.699 1.00 88.00 105 LEU A N 1
ATOM 765 C CA . LEU A 1 105 ? -3.253 1.497 10.951 1.00 88.00 105 LEU A CA 1
ATOM 766 C C . LEU A 1 105 ? -3.251 0.549 12.163 1.00 88.00 105 LEU A C 1
ATOM 768 O O . LEU A 1 105 ? -4.303 0.325 12.776 1.00 88.00 105 LEU A O 1
ATOM 772 N N . PHE A 1 106 ? -2.093 -0.014 12.508 1.00 88.88 106 PHE A N 1
ATOM 773 C CA . PHE A 1 106 ? -1.927 -0.929 13.638 1.00 88.88 106 PHE A CA 1
ATOM 774 C C . PHE A 1 106 ? -1.332 -0.268 14.885 1.00 88.88 106 PHE A C 1
ATOM 776 O O . PHE A 1 106 ? -1.230 -0.924 15.923 1.00 88.88 106 PHE A O 1
ATOM 783 N N . MET A 1 107 ? -1.022 1.029 14.843 1.00 90.88 107 MET A N 1
ATOM 784 C CA . MET A 1 107 ? -0.599 1.762 16.032 1.00 90.88 107 MET A CA 1
ATOM 785 C C . MET A 1 107 ? -1.669 1.739 17.141 1.00 90.88 107 MET A C 1
ATOM 787 O O . MET A 1 107 ? -2.876 1.633 16.868 1.00 90.88 107 MET A O 1
ATOM 791 N N . PRO A 1 108 ? -1.252 1.878 18.415 1.00 86.19 108 PRO A N 1
ATOM 792 C CA . PRO A 1 108 ? -2.167 1.868 19.555 1.00 86.19 108 PRO A CA 1
ATOM 793 C C . PRO A 1 108 ? -3.218 2.981 19.465 1.00 86.19 108 PRO A C 1
ATOM 795 O O . PRO A 1 108 ? -4.382 2.741 19.778 1.00 86.19 108 PRO A O 1
ATOM 798 N N . VAL A 1 109 ? -2.834 4.157 18.955 1.00 89.25 109 VAL A N 1
ATOM 799 C CA . VAL A 1 109 ? -3.732 5.304 18.740 1.00 89.25 109 VAL A CA 1
ATOM 800 C C . VAL A 1 109 ? -4.868 4.944 17.780 1.00 89.25 109 VAL A C 1
ATOM 802 O O . VAL A 1 109 ? -6.041 5.105 18.116 1.00 89.25 109 VAL A O 1
ATOM 805 N N . SER A 1 110 ? -4.548 4.376 16.616 1.00 87.00 110 SER A N 1
ATOM 806 C CA . SER A 1 110 ? -5.559 3.947 15.647 1.00 87.00 110 SER A CA 1
ATOM 807 C C . SER A 1 110 ? -6.434 2.838 16.217 1.00 87.00 110 SER A C 1
ATOM 809 O O . SER A 1 110 ? -7.653 2.884 16.089 1.00 87.00 110 SER A O 1
ATOM 811 N N . THR A 1 111 ? -5.847 1.872 16.926 1.00 85.88 111 THR A N 1
ATOM 812 C CA . THR A 1 111 ? -6.606 0.787 17.566 1.00 85.88 111 THR A CA 1
ATOM 813 C C . THR A 1 111 ? -7.582 1.304 18.631 1.00 85.88 111 THR A C 1
ATOM 815 O O . THR A 1 111 ? -8.697 0.789 18.728 1.00 85.88 111 THR A O 1
ATOM 818 N N . ALA A 1 112 ? -7.210 2.330 19.400 1.00 88.19 112 ALA A N 1
ATOM 819 C CA . ALA A 1 112 ? -8.112 2.992 20.340 1.00 88.19 112 ALA A CA 1
ATOM 820 C C . ALA A 1 112 ? -9.282 3.673 19.612 1.00 88.19 112 ALA A C 1
ATOM 822 O O . ALA A 1 112 ? -10.435 3.490 20.003 1.00 88.19 112 ALA A O 1
ATOM 823 N N . TRP A 1 113 ? -9.007 4.361 18.501 1.00 88.62 113 TRP A N 1
ATOM 824 C CA . TRP A 1 113 ? -10.045 4.952 17.655 1.00 88.62 113 TRP A CA 1
ATOM 825 C C . TRP A 1 113 ? -11.019 3.896 17.102 1.00 88.62 113 TRP A C 1
ATOM 827 O O . TRP A 1 113 ? -12.231 4.053 17.236 1.00 88.62 113 TRP A O 1
ATOM 837 N N . PHE A 1 114 ? -10.525 2.764 16.580 1.00 87.12 114 PHE A N 1
ATOM 838 C CA . PHE A 1 114 ? -11.378 1.665 16.094 1.00 87.12 114 PHE A CA 1
ATOM 839 C C . PHE A 1 114 ? -12.305 1.118 17.191 1.00 87.12 114 PHE A C 1
ATOM 841 O O . PHE A 1 114 ? -13.476 0.826 16.932 1.00 87.12 114 PHE A O 1
ATOM 848 N N . LYS A 1 115 ? -11.803 0.994 18.428 1.00 85.56 115 LYS A N 1
ATOM 849 C CA . LYS A 1 115 ? -12.612 0.576 19.583 1.00 85.56 115 LYS A CA 1
ATOM 850 C C . LYS A 1 115 ? -13.708 1.595 19.900 1.00 85.56 115 LYS A C 1
ATOM 852 O O . LYS A 1 115 ? -14.853 1.183 20.074 1.00 85.56 115 LYS A O 1
ATOM 857 N N . ALA A 1 116 ? -13.386 2.889 19.904 1.00 87.38 116 ALA A N 1
ATOM 858 C CA . ALA A 1 116 ? -14.351 3.959 20.154 1.00 87.38 116 ALA A CA 1
ATOM 859 C C . ALA A 1 116 ? -15.466 3.993 19.093 1.00 87.38 116 ALA A C 1
ATOM 861 O O . ALA A 1 116 ? -16.645 4.034 19.435 1.00 87.38 116 ALA A O 1
ATOM 862 N N . VAL A 1 117 ? -15.121 3.872 17.805 1.00 86.00 117 VAL A N 1
ATOM 863 C CA . VAL A 1 117 ? -16.116 3.813 16.717 1.00 86.00 117 VAL A CA 1
ATOM 864 C C . VAL A 1 117 ? -17.027 2.592 16.854 1.00 86.00 117 VAL A C 1
ATOM 866 O O . VAL A 1 117 ? -18.231 2.683 16.616 1.00 86.00 117 VAL A O 1
ATOM 869 N N . LYS A 1 118 ? -16.480 1.438 17.255 1.00 83.94 118 LYS A N 1
ATOM 870 C CA . LYS A 1 118 ? -17.284 0.234 17.496 1.00 83.94 118 LYS A CA 1
ATOM 871 C C . LYS A 1 118 ? -18.236 0.413 18.681 1.00 83.94 118 LYS A C 1
ATOM 873 O O . LYS A 1 118 ? -19.383 -0.003 18.581 1.00 83.94 118 LYS A O 1
ATOM 878 N N . GLN A 1 119 ? -17.781 1.030 19.770 1.00 85.94 119 GLN A N 1
ATOM 879 C CA . GLN A 1 119 ? -18.620 1.317 20.938 1.00 85.94 119 GLN A CA 1
ATOM 880 C C . GLN A 1 119 ? -19.761 2.280 20.597 1.00 85.94 119 GLN A C 1
ATOM 882 O O . GLN A 1 119 ? -20.899 2.008 20.963 1.00 85.94 119 GLN A O 1
ATOM 887 N N . ALA A 1 120 ? -19.490 3.334 19.823 1.00 85.44 120 ALA A N 1
ATOM 888 C CA . ALA A 1 120 ? -20.513 4.283 19.383 1.00 85.44 120 ALA A CA 1
ATOM 889 C C . ALA A 1 120 ? -21.644 3.617 18.580 1.00 85.44 120 ALA A C 1
ATOM 891 O O . ALA A 1 120 ? -22.801 3.975 18.748 1.00 85.44 120 ALA A O 1
ATOM 892 N N . LYS A 1 121 ? -21.324 2.611 17.755 1.00 81.06 121 LYS A N 1
ATOM 893 C CA . LYS A 1 121 ? -22.318 1.841 16.983 1.00 81.06 121 LYS A CA 1
ATOM 894 C C . LYS A 1 121 ? -23.148 0.862 17.809 1.00 81.06 121 LYS A C 1
ATOM 896 O O . LYS A 1 121 ? -24.190 0.431 17.344 1.00 81.06 121 LYS A O 1
ATOM 901 N N . LEU A 1 122 ? -22.640 0.426 18.961 1.00 79.69 122 LEU A N 1
ATOM 902 C CA . LEU A 1 122 ? -23.359 -0.488 19.856 1.00 79.69 122 LEU A CA 1
ATOM 903 C C . LEU A 1 122 ? -24.278 0.267 20.823 1.00 79.69 122 LEU A C 1
ATOM 905 O O . LEU A 1 122 ? -25.174 -0.338 21.397 1.00 79.69 122 LEU A O 1
ATOM 909 N N . ALA A 1 123 ? -24.020 1.560 21.029 1.00 76.12 123 ALA A N 1
ATOM 910 C CA . ALA A 1 123 ? -24.812 2.436 21.885 1.00 76.12 123 ALA A CA 1
ATOM 911 C C . ALA A 1 123 ? -25.980 3.128 21.150 1.00 76.12 123 ALA A C 1
ATOM 913 O O . ALA A 1 123 ? -26.777 3.800 21.801 1.00 76.12 123 ALA A O 1
ATOM 914 N N . SER A 1 124 ? -26.052 2.991 19.821 1.00 65.81 124 SER A N 1
ATOM 915 C CA . SER A 1 124 ? -27.115 3.491 18.935 1.00 65.81 124 SER A CA 1
ATOM 916 C C . SER A 1 124 ? -28.054 2.370 18.517 1.00 65.81 124 SER A C 1
ATOM 918 O O . SER A 1 124 ? -29.279 2.593 18.539 1.00 65.81 124 SER A O 1
#

Sequence (124 aa):
MAGVVVLFFFLPNMMAHMQAQGLPTEAISGGVMYGAALAGVLFVGILCFFIARGNNVARWVWAVFTAYGFISAIGGMGMTFGISPLFGVIGIALQLLTIASVVLLFMPVSTAWFKAVKQAKLAS

pLDDT: mean 80.37, std 9.07, range [51.16, 90.88]

Foldseek 3Di:
DVCLVVCVVLVVLLLVVCVVVVHPSVVQPVVNSNVVSVVVVVVVVVLVVCLVLLDPVSLVVLVVVLVVVVVVCVVCLVVQVVSPVVSSVVSVVVNVVSVVVSVVCPDPVNVVVSVVSVVVVVVD

Secondary structure (DSSP, 8-state):
-THHHHHHHHHHHHHHHHHHTT--GGGS-HHHHHHHHHHHHHHHHHHHHHHHTT-HHHHHHHHHHHHHHHHHHHHHHHHHHHH-HHHHHHHHHHHHHHHHHHHHHHSHHHHHHHHHHHHHHH--